Protein AF-A0A6L3X559-F1 (afdb_monomer)

Organism: NCBI:txid158836

Sequence (84 aa):
ATGTLPRSGGLTATLNATYAPGKLTVTAQRDAGWQAPSLFIDGMDDVDFGKPALTVRGDSLVATAPVTDNCCRLYASDAADAGV

InterPro domains:
  IPR059437 Domain of unknown function DUF8393 [PF28432] (6-70)

Secondary structure (DSSP, 8-state):
--PPPPPGGGS-SEEEEEEETTEEEEEEE-TT--SS-------BTTEEEPPPEEEEETTEEEEEEEEEEGGGTTHHHHHHHS--

Nearest PDB structures (foldseek):
  1msv-assembly1_B  TM=6.357E-01  e=1.692E+00  Homo sapiens
  1msv-assembly1_A  TM=5.486E-01  e=1.792E+00  Homo sapiens
  3epa-assembly1_A  TM=5.148E-01  e=2.827E+00  Homo sapiens
  6rcu-assembly1_E  TM=3.236E-01  e=5.934E+00  Homo sapiens
  3gbm-assembly2_M  TM=2.520E-01  e=5.934E+00  Homo sapiens

Radius of gyration: 18.52 Å; Cα contacts (8 Å, |Δi|>4): 122; chains: 1; bounding box: 49×20×55 Å

Foldseek 3Di:
DDDDDPDPLVDFPDWDWDDDQFKIKIKTFGQQFDDDDDDDDDDDPQKDWAHWDWDGDGRIIIIMTTIDRNVCVVVVVVVVVVPD

Solvent-accessible surface area (backbone atoms only — not comparable to full-atom values): 5294 Å² total; per-residue (Å²): 138,86,79,80,77,71,59,80,78,70,49,64,78,41,77,48,77,46,78,51,96,53,31,41,39,35,42,38,34,22,95,79,44,70,88,81,86,83,87,85,77,83,83,52,88,56,44,46,75,46,81,67,48,77,47,79,59,64,37,38,36,42,35,42,22,46,39,43,75,49,74,58,67,67,57,58,56,56,66,64,67,73,77,124

Mean predicted aligned error: 10.81 Å

Structure (mmCIF, N/CA/C/O backbone):
data_AF-A0A6L3X559-F1
#
_entry.id   AF-A0A6L3X559-F1
#
loop_
_atom_site.group_PDB
_atom_site.id
_atom_site.type_symbol
_atom_site.label_atom_id
_atom_site.label_alt_id
_atom_site.label_comp_id
_atom_site.label_asym_id
_atom_site.label_entity_id
_atom_site.label_seq_id
_atom_site.pdbx_PDB_ins_code
_atom_site.Cartn_x
_atom_site.Cartn_y
_atom_site.Cartn_z
_atom_site.occupancy
_atom_site.B_iso_or_equiv
_atom_site.auth_seq_id
_atom_site.auth_comp_id
_atom_site.auth_asym_id
_atom_site.auth_atom_id
_atom_site.pdbx_PDB_model_num
ATOM 1 N N . ALA A 1 1 ? -29.853 1.236 -10.421 1.00 39.91 1 ALA A N 1
ATOM 2 C CA . ALA A 1 1 ? -29.688 0.728 -9.045 1.00 39.91 1 ALA A CA 1
ATOM 3 C C . ALA A 1 1 ? -28.914 1.767 -8.248 1.00 39.91 1 ALA A C 1
ATOM 5 O O . ALA A 1 1 ? -27.942 2.292 -8.774 1.00 39.91 1 ALA A O 1
ATOM 6 N N . THR A 1 2 ? -29.361 2.097 -7.039 1.00 44.84 2 THR A N 1
ATOM 7 C CA . THR A 1 2 ? -28.755 3.134 -6.189 1.00 44.84 2 THR A CA 1
ATOM 8 C C . THR A 1 2 ? -28.016 2.431 -5.053 1.00 44.84 2 THR A C 1
ATOM 10 O O . THR A 1 2 ? -28.643 1.713 -4.279 1.00 44.84 2 THR A O 1
ATOM 13 N N . GLY A 1 3 ? -26.691 2.563 -4.989 1.00 42.31 3 GLY A N 1
ATOM 14 C CA . GLY A 1 3 ? -25.882 1.995 -3.909 1.00 42.31 3 GLY A CA 1
ATOM 15 C C . GLY A 1 3 ? -25.893 2.911 -2.689 1.00 42.31 3 GLY A C 1
ATOM 16 O O . GLY A 1 3 ? -25.645 4.108 -2.814 1.00 42.31 3 GLY A O 1
ATOM 17 N N . THR A 1 4 ? -26.189 2.365 -1.511 1.00 49.72 4 THR A N 1
ATOM 18 C CA . THR A 1 4 ? -26.083 3.084 -0.237 1.00 49.72 4 THR A CA 1
ATOM 19 C C . THR A 1 4 ? -24.632 3.503 -0.010 1.00 49.72 4 THR A C 1
ATOM 21 O O . THR A 1 4 ? -23.754 2.646 0.088 1.00 49.72 4 THR A O 1
ATOM 24 N N . LEU A 1 5 ? -24.380 4.811 0.091 1.00 50.91 5 LEU A N 1
ATOM 25 C CA . LEU A 1 5 ? -23.092 5.340 0.540 1.00 50.91 5 LEU A CA 1
ATOM 26 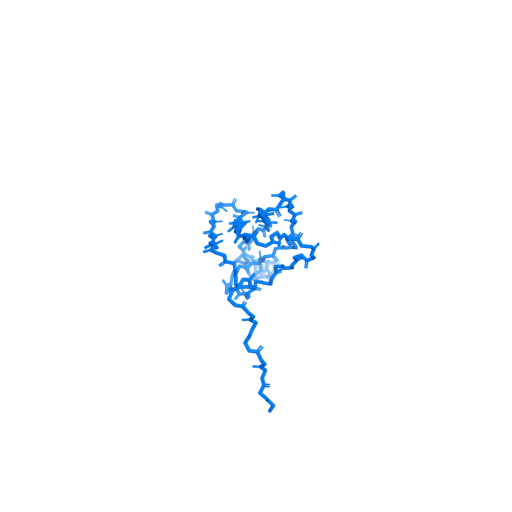C C . LEU A 1 5 ? -22.752 4.713 1.907 1.00 50.91 5 LEU A C 1
ATOM 28 O O . LEU A 1 5 ? -23.590 4.764 2.815 1.00 50.91 5 LEU A O 1
ATOM 32 N N . PRO A 1 6 ? -21.571 4.088 2.076 1.00 55.06 6 PRO A N 1
ATOM 33 C CA . PRO A 1 6 ? -21.174 3.525 3.359 1.00 55.06 6 PRO A CA 1
ATOM 34 C C . PRO A 1 6 ? -21.227 4.601 4.447 1.00 55.06 6 PRO A C 1
ATOM 36 O O . PRO A 1 6 ? -20.978 5.777 4.181 1.00 55.06 6 PRO A O 1
ATOM 39 N N . ARG A 1 7 ? -21.537 4.195 5.687 1.00 58.53 7 ARG A N 1
ATOM 40 C CA . ARG A 1 7 ? -21.505 5.093 6.858 1.00 58.53 7 ARG A CA 1
ATOM 41 C C . ARG A 1 7 ? -20.179 5.864 6.867 1.00 58.53 7 ARG A C 1
ATOM 43 O O . ARG A 1 7 ? -19.166 5.291 6.488 1.00 58.53 7 ARG A O 1
ATOM 50 N N . SER A 1 8 ? -20.154 7.105 7.346 1.00 51.84 8 SER A N 1
ATOM 51 C CA . SER A 1 8 ? -18.947 7.954 7.377 1.00 51.84 8 SER A CA 1
ATOM 52 C C . SER A 1 8 ? -17.699 7.277 7.983 1.00 51.84 8 SER A C 1
ATOM 54 O O . SER A 1 8 ? -16.602 7.518 7.502 1.00 51.84 8 SER A O 1
ATOM 56 N N . GLY A 1 9 ? -17.847 6.349 8.944 1.00 49.84 9 GLY A N 1
ATOM 57 C CA . GLY A 1 9 ? -16.746 5.512 9.483 1.00 49.84 9 GLY A CA 1
ATOM 58 C C . GLY A 1 9 ? -16.297 4.325 8.600 1.00 49.84 9 GLY A C 1
ATOM 59 O O . GLY A 1 9 ? -15.466 3.499 8.986 1.00 49.84 9 GLY A O 1
ATOM 60 N N . GLY A 1 10 ? -16.898 4.170 7.426 1.00 50.69 10 GLY A N 1
ATOM 61 C CA . GLY A 1 10 ? -16.465 3.283 6.348 1.00 50.69 10 GLY A CA 1
ATOM 62 C C . GLY A 1 10 ? -15.465 3.952 5.408 1.00 50.69 10 GLY A C 1
ATOM 63 O O . GLY A 1 10 ? -14.769 3.243 4.688 1.00 50.69 10 GLY A O 1
ATOM 64 N N . LEU A 1 11 ? -15.367 5.285 5.445 1.00 63.38 11 LEU A N 1
ATOM 65 C CA . LEU A 1 11 ? -14.322 6.023 4.756 1.00 63.38 11 LEU A CA 1
ATOM 66 C C . LEU A 1 11 ? -13.030 5.936 5.569 1.00 63.38 11 LEU A C 1
ATOM 68 O O . LEU A 1 11 ? -13.031 6.041 6.795 1.00 63.38 11 LEU A O 1
ATOM 72 N N . THR A 1 12 ? -11.922 5.722 4.876 1.00 61.94 12 THR A N 1
ATOM 73 C CA . THR A 1 12 ? -10.590 5.869 5.453 1.00 61.94 12 THR A CA 1
ATOM 74 C C . THR A 1 12 ? -10.428 7.319 5.923 1.00 61.94 12 THR A C 1
ATOM 76 O O . THR A 1 12 ? -10.613 8.236 5.127 1.00 61.94 12 THR A O 1
ATOM 79 N N . ALA A 1 13 ? -10.105 7.528 7.201 1.00 71.88 13 ALA A N 1
ATOM 80 C CA . ALA A 1 13 ? -9.912 8.857 7.785 1.00 71.88 13 ALA A CA 1
ATOM 81 C C . ALA A 1 13 ? -8.746 9.596 7.112 1.00 71.88 13 ALA A C 1
ATOM 83 O O . ALA A 1 13 ? -8.835 10.791 6.837 1.00 71.88 13 ALA A O 1
ATOM 84 N N . THR A 1 14 ? -7.689 8.852 6.775 1.00 81.69 14 THR A N 1
ATOM 85 C CA . THR A 1 14 ? -6.532 9.372 6.041 1.00 81.69 14 THR A CA 1
ATOM 86 C C . THR A 1 14 ? -6.018 8.328 5.064 1.00 81.69 14 THR A C 1
ATOM 88 O O . THR A 1 14 ? -5.757 7.199 5.473 1.00 81.69 14 THR A O 1
ATOM 91 N N . LEU A 1 15 ? -5.804 8.705 3.805 1.00 88.44 15 LEU A N 1
ATOM 92 C CA . LEU A 1 15 ? -5.177 7.866 2.784 1.00 88.44 15 LEU A CA 1
ATOM 93 C C . LEU A 1 15 ? -4.013 8.632 2.154 1.00 88.44 15 LEU A C 1
ATOM 95 O O . LEU A 1 15 ? -4.212 9.724 1.629 1.00 88.44 15 LEU A O 1
ATOM 99 N N . ASN A 1 16 ? -2.815 8.057 2.190 1.00 90.94 16 ASN A N 1
ATOM 100 C CA . ASN A 1 16 ? -1.638 8.599 1.519 1.00 90.94 16 ASN A CA 1
ATOM 101 C C . ASN A 1 16 ? -1.027 7.538 0.613 1.00 90.94 16 ASN A C 1
ATOM 103 O O . ASN A 1 16 ? -0.987 6.359 0.965 1.00 90.94 16 ASN A O 1
ATOM 107 N N . ALA A 1 17 ? -0.489 7.974 -0.518 1.00 92.44 17 ALA A N 1
ATOM 108 C CA . ALA A 1 17 ? 0.286 7.143 -1.420 1.00 92.44 17 ALA A CA 1
ATOM 109 C C . ALA A 1 17 ? 1.619 7.833 -1.701 1.00 92.44 17 ALA A C 1
ATOM 111 O O . ALA A 1 17 ? 1.659 9.024 -2.006 1.00 92.44 17 ALA A O 1
ATOM 112 N N . THR A 1 18 ? 2.710 7.087 -1.589 1.00 92.62 18 THR A N 1
ATOM 113 C CA . THR A 1 18 ? 4.048 7.555 -1.932 1.00 92.62 18 THR A CA 1
ATOM 114 C C . THR A 1 18 ? 4.684 6.607 -2.927 1.00 92.62 18 THR A C 1
ATOM 116 O O . THR A 1 18 ? 4.596 5.382 -2.810 1.00 92.62 18 THR A O 1
ATOM 119 N N . TYR A 1 19 ? 5.338 7.200 -3.916 1.00 87.25 19 TYR A N 1
ATOM 120 C CA . TYR A 1 19 ? 6.114 6.482 -4.906 1.00 87.25 19 TYR A CA 1
ATOM 121 C C . TYR A 1 19 ? 7.602 6.683 -4.635 1.00 87.25 19 TYR A C 1
ATOM 123 O O . TYR A 1 19 ? 8.061 7.798 -4.390 1.00 87.25 19 TYR A O 1
ATOM 131 N N . ALA A 1 20 ? 8.344 5.587 -4.681 1.00 89.31 20 ALA A N 1
ATOM 132 C CA . ALA A 1 20 ? 9.794 5.560 -4.757 1.00 89.31 20 ALA A CA 1
ATOM 133 C C . ALA A 1 20 ? 10.182 4.572 -5.869 1.00 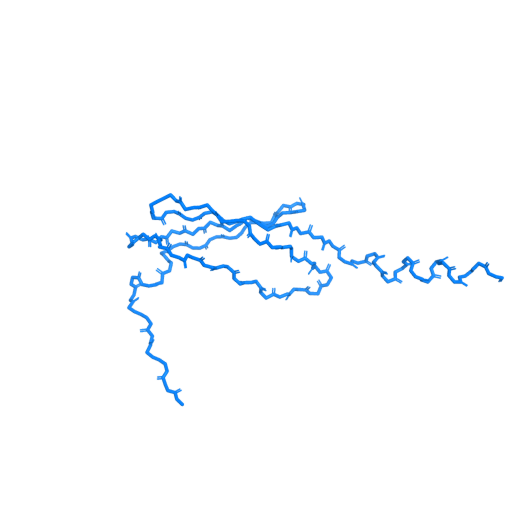89.31 20 ALA A C 1
ATOM 135 O O . ALA A 1 20 ? 9.367 3.705 -6.195 1.00 89.31 20 ALA A O 1
ATOM 136 N N . PRO A 1 21 ? 11.398 4.652 -6.438 1.00 89.75 21 PRO A N 1
ATOM 137 C CA . PRO A 1 21 ? 11.821 3.736 -7.493 1.00 89.75 21 PRO A CA 1
ATOM 138 C C . PRO A 1 21 ? 11.512 2.275 -7.144 1.00 89.75 21 PRO A C 1
ATOM 140 O O . PRO A 1 21 ? 11.930 1.771 -6.098 1.00 89.75 21 PRO A O 1
ATOM 143 N N . GLY A 1 22 ? 10.725 1.622 -7.998 1.00 92.00 22 GLY A N 1
ATOM 144 C CA . GLY A 1 22 ? 10.349 0.220 -7.848 1.00 92.00 22 GLY A CA 1
ATOM 145 C C . GLY A 1 22 ? 9.260 -0.087 -6.813 1.00 92.00 22 GLY A C 1
AT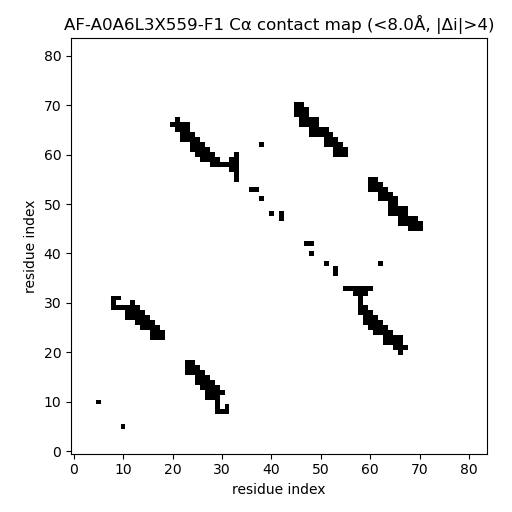OM 146 O O . GLY A 1 22 ? 8.960 -1.263 -6.592 1.00 92.00 22 GLY A O 1
ATOM 147 N N . LYS A 1 23 ? 8.677 0.913 -6.134 1.00 95.00 23 LYS A N 1
ATOM 148 C CA . LYS A 1 23 ? 7.743 0.669 -5.0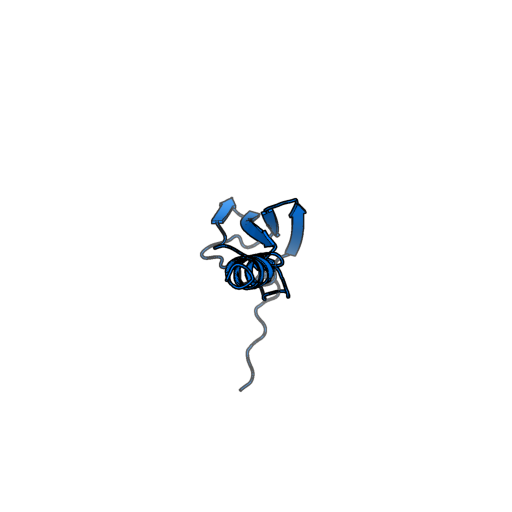26 1.00 95.00 23 LYS A CA 1
ATOM 149 C C . LYS A 1 23 ? 6.705 1.773 -4.831 1.00 95.00 23 LYS A C 1
ATOM 151 O O . LYS A 1 23 ? 7.029 2.916 -4.513 1.00 95.00 23 LYS A O 1
ATOM 156 N N . LEU A 1 24 ? 5.440 1.368 -4.843 1.00 94.50 24 LEU A N 1
ATOM 157 C CA . LEU A 1 24 ? 4.319 2.132 -4.312 1.00 94.50 24 LEU A CA 1
ATOM 158 C C . LEU A 1 24 ? 4.103 1.742 -2.848 1.00 94.50 24 LEU A C 1
ATOM 160 O O . LEU A 1 24 ? 4.026 0.557 -2.522 1.00 94.50 24 LEU A O 1
ATOM 164 N N . THR A 1 25 ? 3.984 2.729 -1.966 1.00 96.62 25 THR A N 1
ATOM 165 C CA . THR A 1 25 ? 3.566 2.534 -0.573 1.00 96.62 25 THR A CA 1
ATOM 166 C C . THR A 1 25 ? 2.286 3.315 -0.322 1.00 96.62 25 THR A C 1
ATOM 168 O O . THR A 1 25 ? 2.243 4.521 -0.531 1.00 96.62 25 THR A O 1
ATOM 171 N N . VAL A 1 26 ? 1.248 2.637 0.151 1.00 95.50 26 VAL A N 1
ATOM 172 C CA . VAL A 1 26 ? -0.022 3.237 0.558 1.00 95.50 26 VAL A CA 1
ATOM 173 C C . VAL A 1 26 ? -0.151 3.103 2.068 1.00 95.50 26 VAL A C 1
ATOM 175 O O . VAL A 1 26 ? 0.000 2.007 2.610 1.00 95.50 26 VAL A O 1
ATOM 178 N N . THR A 1 27 ? -0.436 4.205 2.752 1.00 95.56 27 THR A N 1
ATOM 179 C CA . THR A 1 27 ? -0.775 4.206 4.176 1.00 95.56 27 THR A CA 1
ATOM 180 C C . THR A 1 27 ? -2.197 4.696 4.360 1.00 95.56 27 THR A C 1
ATOM 182 O O . THR A 1 27 ? -2.625 5.677 3.752 1.00 95.56 27 THR A O 1
ATOM 185 N N . ALA A 1 28 ? -2.949 3.981 5.186 1.00 93.62 28 ALA A N 1
ATOM 186 C CA . ALA A 1 28 ? -4.353 4.254 5.409 1.00 93.62 28 ALA A CA 1
ATOM 187 C C . ALA A 1 28 ? -4.679 4.152 6.900 1.00 93.62 28 ALA A C 1
ATOM 189 O O . ALA A 1 28 ? -4.190 3.255 7.591 1.00 93.62 28 ALA A O 1
ATOM 190 N N . GLN A 1 29 ? -5.508 5.073 7.383 1.00 93.62 29 GLN A N 1
ATOM 191 C CA . GLN A 1 29 ? -6.018 5.079 8.748 1.00 93.62 29 GLN A CA 1
ATOM 192 C C . GLN A 1 29 ? -7.535 4.964 8.772 1.00 93.62 29 GLN A C 1
ATOM 194 O O . GLN A 1 29 ? -8.232 5.629 8.005 1.00 93.62 29 GLN A O 1
ATOM 199 N N . ARG A 1 30 ? -8.052 4.104 9.646 1.00 90.19 30 ARG A N 1
ATOM 200 C CA . ARG A 1 30 ? -9.487 3.906 9.829 1.00 90.19 30 ARG A CA 1
ATOM 201 C C . ARG A 1 30 ? -9.784 3.668 11.300 1.00 90.19 30 ARG A C 1
ATOM 203 O O . ARG A 1 30 ? -9.565 2.567 11.791 1.00 90.19 30 ARG A O 1
ATOM 210 N N . ASP A 1 31 ? -10.393 4.655 11.950 1.00 86.94 31 ASP A N 1
ATOM 211 C CA . ASP A 1 31 ? -10.699 4.645 13.391 1.00 86.94 31 ASP A CA 1
ATOM 212 C C . ASP A 1 31 ? -11.502 3.414 13.845 1.00 86.94 31 ASP A C 1
ATOM 214 O O . ASP A 1 31 ? -11.360 2.935 14.966 1.00 86.94 31 ASP A O 1
ATOM 218 N N . ALA A 1 32 ? -12.339 2.859 12.963 1.00 87.12 32 ALA A N 1
ATOM 219 C CA . ALA A 1 32 ? -13.114 1.645 13.229 1.00 87.12 32 ALA A CA 1
ATOM 220 C C . ALA A 1 32 ? -12.300 0.333 13.124 1.00 87.12 32 ALA A C 1
ATOM 222 O O . ALA A 1 32 ? -12.867 -0.751 13.276 1.00 87.12 32 ALA A O 1
ATOM 223 N N . GLY A 1 33 ? -11.002 0.410 12.820 1.00 89.19 33 GLY A N 1
ATOM 224 C CA . GLY A 1 33 ? -10.130 -0.734 12.571 1.00 89.19 33 GLY A CA 1
ATOM 225 C C . GLY A 1 33 ? -10.263 -1.336 11.169 1.00 89.19 33 GLY A C 1
ATOM 226 O O . GLY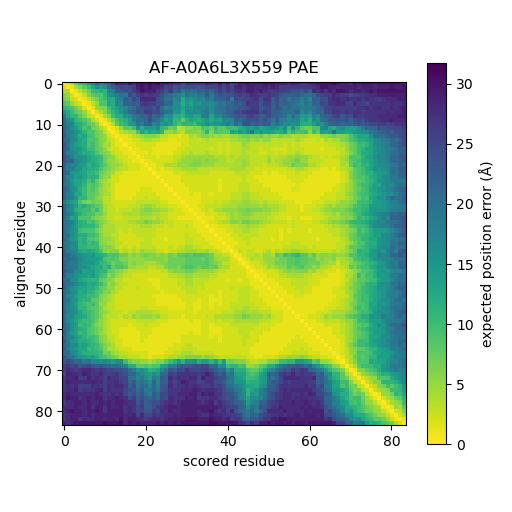 A 1 33 ? -11.213 -1.071 10.420 1.00 89.19 33 GLY A O 1
ATOM 227 N N . TRP A 1 34 ? -9.316 -2.205 10.817 1.00 90.38 34 TRP A N 1
ATOM 228 C CA . TRP A 1 34 ? -9.358 -3.022 9.598 1.00 90.38 34 TRP A CA 1
ATOM 229 C C . TRP A 1 34 ? -9.721 -4.475 9.911 1.00 90.38 34 TRP A C 1
ATOM 231 O O . TRP A 1 34 ? -9.279 -5.030 10.913 1.00 90.38 34 TRP A O 1
ATOM 241 N N . GLN A 1 35 ? -10.501 -5.108 9.032 1.00 86.75 35 GLN A N 1
ATOM 242 C CA . GLN A 1 35 ? -10.837 -6.536 9.146 1.00 86.75 35 GLN A CA 1
ATOM 243 C C . GLN A 1 35 ? -10.370 -7.329 7.924 1.00 86.75 35 GLN A C 1
ATOM 245 O O . GLN A 1 35 ? -9.553 -8.231 8.053 1.00 86.75 35 GLN A O 1
ATOM 250 N N . ALA A 1 36 ? -10.842 -6.962 6.733 1.00 88.44 36 ALA A N 1
ATOM 251 C CA . ALA A 1 36 ? -10.469 -7.613 5.478 1.00 88.44 36 ALA A CA 1
ATOM 252 C C . ALA A 1 36 ? -10.204 -6.556 4.392 1.00 88.44 36 ALA A C 1
ATOM 254 O O . ALA A 1 36 ? -11.037 -6.361 3.506 1.00 88.44 36 ALA A O 1
ATOM 255 N N . PRO A 1 37 ? -9.098 -5.793 4.490 1.00 91.12 37 PRO A N 1
ATOM 256 C CA . PRO A 1 37 ? -8.787 -4.772 3.501 1.00 91.12 37 PRO A CA 1
ATOM 257 C C . PRO A 1 37 ? -8.418 -5.388 2.152 1.00 91.12 37 PRO A C 1
ATOM 259 O O . PRO A 1 37 ? -7.894 -6.497 2.058 1.00 91.12 37 PRO A O 1
ATOM 262 N N . SER A 1 38 ? -8.650 -4.625 1.093 1.00 90.38 38 SER A N 1
ATOM 263 C CA . SER A 1 38 ? -8.155 -4.902 -0.252 1.00 90.38 38 SER A CA 1
ATOM 264 C C . SER A 1 38 ? -7.731 -3.584 -0.886 1.00 90.38 38 SER A C 1
ATOM 266 O O . SER A 1 38 ? -8.331 -2.548 -0.604 1.00 90.38 38 SER A O 1
ATOM 268 N N . LEU A 1 39 ? -6.684 -3.624 -1.709 1.00 89.12 39 LEU A N 1
ATOM 269 C CA . LEU A 1 39 ? -6.198 -2.472 -2.459 1.00 89.12 39 LEU A CA 1
ATOM 270 C C . LEU A 1 39 ? -6.358 -2.764 -3.947 1.00 89.12 39 LEU A C 1
ATOM 272 O O . LEU A 1 39 ? -5.819 -3.752 -4.444 1.00 89.12 39 LEU A O 1
ATOM 276 N N . PHE A 1 40 ? -7.082 -1.885 -4.627 1.00 86.88 40 PHE A N 1
ATOM 277 C CA . PHE A 1 40 ? -7.217 -1.871 -6.075 1.00 86.88 40 PHE A CA 1
ATOM 278 C C . PHE A 1 40 ? -6.504 -0.622 -6.582 1.00 86.88 40 PHE A C 1
ATOM 280 O O . PHE A 1 40 ? -6.638 0.447 -5.987 1.00 86.88 40 PHE A O 1
ATOM 287 N N . ILE A 1 41 ? -5.696 -0.789 -7.623 1.00 85.50 41 ILE A N 1
ATOM 288 C CA . ILE A 1 41 ? -4.925 0.283 -8.247 1.00 85.50 41 ILE A CA 1
ATOM 289 C C . ILE A 1 41 ? -5.366 0.304 -9.699 1.00 85.50 41 ILE A C 1
ATOM 291 O O . ILE A 1 41 ? -5.268 -0.719 -10.381 1.00 85.50 41 ILE A O 1
ATOM 295 N N . ASP A 1 42 ? -5.864 1.449 -10.146 1.00 85.00 42 ASP A N 1
ATOM 296 C CA . ASP A 1 42 ? -6.094 1.662 -11.566 1.00 85.00 42 ASP A CA 1
ATOM 297 C C . ASP A 1 42 ? -4.734 1.753 -12.260 1.00 85.00 42 ASP A C 1
ATOM 299 O O . ASP A 1 42 ? -3.817 2.423 -11.775 1.00 85.00 42 ASP A O 1
ATOM 303 N N . GLY A 1 43 ? -4.588 1.025 -13.366 1.00 79.94 43 GLY A N 1
ATOM 304 C CA . GLY A 1 43 ? -3.358 1.038 -14.149 1.00 79.94 43 GLY A CA 1
ATOM 305 C C . GLY A 1 43 ? -3.017 2.449 -14.632 1.00 79.94 43 GLY A C 1
ATOM 306 O O . GLY A 1 43 ? -3.901 3.280 -14.842 1.00 79.94 43 GLY A O 1
ATOM 307 N N . MET A 1 44 ? -1.726 2.703 -14.817 1.00 82.50 44 MET A N 1
ATOM 308 C CA . MET A 1 44 ? -1.219 3.896 -15.491 1.00 82.50 44 MET A CA 1
ATOM 309 C C . MET A 1 44 ? -0.440 3.449 -16.725 1.00 82.50 44 MET A C 1
ATOM 311 O O . MET A 1 44 ? 0.138 2.361 -16.723 1.00 82.50 44 MET A O 1
ATOM 315 N N . ASP A 1 45 ? -0.422 4.280 -17.764 1.00 83.25 45 ASP A N 1
ATOM 316 C CA . ASP A 1 45 ? 0.363 3.995 -18.964 1.00 83.25 45 ASP A CA 1
ATOM 317 C C . AS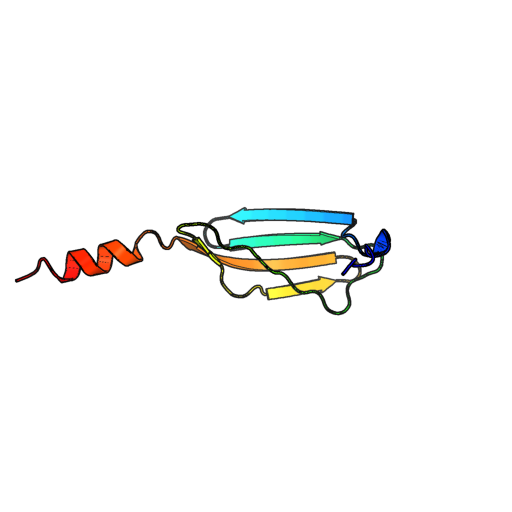P A 1 45 ? 1.848 3.834 -18.603 1.00 83.25 45 ASP A C 1
ATOM 319 O O . ASP A 1 45 ? 2.370 4.538 -17.737 1.00 83.25 45 ASP A O 1
ATOM 323 N N . ASP A 1 46 ? 2.509 2.872 -19.249 1.00 82.12 46 ASP A N 1
ATOM 324 C CA . ASP A 1 46 ? 3.927 2.536 -19.063 1.00 82.12 46 ASP A CA 1
ATOM 325 C C . ASP A 1 46 ? 4.345 2.139 -17.635 1.00 82.12 46 ASP A C 1
ATOM 327 O O . ASP A 1 46 ? 5.541 2.032 -17.355 1.00 82.12 46 ASP A O 1
ATOM 331 N N . VAL A 1 47 ? 3.393 1.852 -16.741 1.00 87.06 47 VAL A N 1
ATOM 332 C CA . VAL A 1 47 ? 3.660 1.423 -15.364 1.00 87.06 47 VAL A CA 1
ATOM 333 C C . VAL A 1 47 ? 2.899 0.144 -15.045 1.00 87.06 47 VAL A C 1
ATOM 335 O O . VAL A 1 47 ? 1.671 0.104 -15.030 1.00 87.06 47 VAL A O 1
ATOM 338 N N . ASP A 1 48 ? 3.643 -0.891 -14.682 1.00 89.12 48 ASP A N 1
ATOM 339 C CA . ASP A 1 48 ? 3.090 -2.138 -14.176 1.00 89.12 48 ASP A CA 1
ATOM 340 C C . ASP A 1 48 ? 3.170 -2.161 -12.644 1.00 89.12 48 ASP A C 1
ATOM 342 O O . ASP A 1 48 ? 4.249 -2.087 -12.045 1.00 89.12 48 ASP A O 1
ATOM 346 N N . PHE A 1 49 ? 2.014 -2.308 -11.993 1.00 91.44 49 PHE A N 1
ATOM 347 C CA . PHE A 1 49 ? 1.920 -2.522 -10.549 1.00 91.44 49 PHE A CA 1
ATOM 348 C C . PHE A 1 49 ? 1.812 -4.015 -10.242 1.00 91.44 49 PHE A C 1
ATOM 350 O O . PHE A 1 49 ? 0.885 -4.702 -10.674 1.00 91.44 49 PHE A O 1
ATOM 357 N N . GLY A 1 50 ? 2.742 -4.527 -9.441 1.00 92.00 50 GLY A N 1
ATOM 358 C CA . GLY A 1 50 ? 2.671 -5.888 -8.927 1.00 92.00 50 GLY A CA 1
ATOM 359 C C . GLY A 1 50 ? 1.600 -6.055 -7.844 1.00 92.00 50 GLY A C 1
ATOM 360 O O . GLY A 1 50 ? 1.032 -5.093 -7.324 1.00 92.00 50 GLY A O 1
ATOM 361 N N . LYS A 1 51 ? 1.356 -7.308 -7.440 1.00 93.62 51 LYS A N 1
ATOM 362 C CA . LYS A 1 51 ? 0.400 -7.633 -6.372 1.00 93.62 51 LYS A CA 1
ATOM 363 C C . LYS A 1 51 ? 0.767 -6.911 -5.058 1.00 93.62 51 LYS A C 1
ATOM 365 O O . LYS A 1 51 ? 1.877 -7.119 -4.561 1.00 93.62 51 LYS A O 1
ATOM 370 N N . PRO A 1 52 ? -0.155 -6.148 -4.441 1.00 94.50 52 PRO A N 1
ATOM 371 C CA . PRO A 1 52 ? 0.106 -5.506 -3.160 1.00 94.50 52 PRO A CA 1
ATOM 372 C C . PRO A 1 52 ? 0.241 -6.514 -2.011 1.00 94.50 52 PRO A C 1
ATOM 374 O O . PRO A 1 52 ? -0.563 -7.440 -1.874 1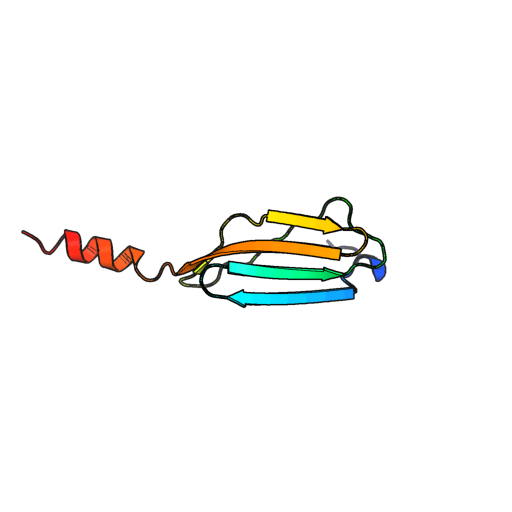.00 94.50 52 PRO A O 1
ATOM 377 N N . ALA A 1 53 ? 1.218 -6.287 -1.138 1.00 96.88 53 ALA A N 1
ATOM 378 C CA . ALA A 1 53 ? 1.301 -6.904 0.181 1.00 96.88 53 ALA A CA 1
ATOM 379 C C . ALA A 1 53 ? 0.692 -5.956 1.221 1.00 96.88 53 ALA A C 1
ATOM 381 O O . ALA A 1 53 ? 1.021 -4.772 1.229 1.00 96.88 53 ALA A O 1
ATOM 382 N N . LEU A 1 54 ? -0.189 -6.465 2.086 1.00 96.75 54 LEU A N 1
ATOM 383 C CA . LEU A 1 54 ? -0.921 -5.669 3.074 1.00 96.75 54 LEU A CA 1
ATOM 384 C C . LEU A 1 54 ? -0.496 -6.055 4.493 1.00 96.75 54 LEU A C 1
ATOM 386 O O . LEU A 1 54 ? -0.411 -7.234 4.827 1.00 96.75 54 L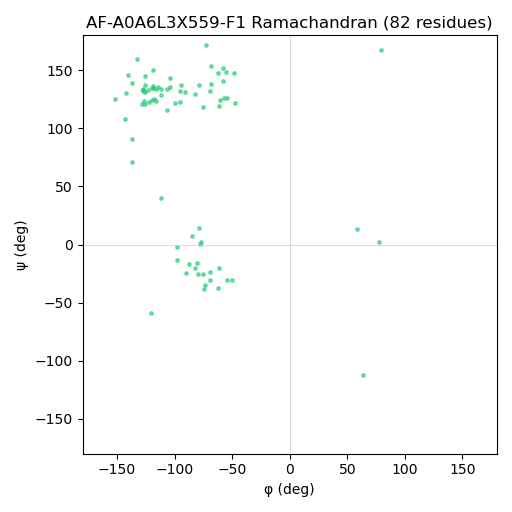EU A O 1
ATOM 390 N N . THR A 1 55 ? -0.277 -5.053 5.341 1.00 97.50 55 THR A N 1
ATOM 391 C CA . THR A 1 55 ? -0.023 -5.207 6.777 1.00 97.50 55 THR A CA 1
ATOM 392 C C . THR A 1 55 ? -1.009 -4.354 7.561 1.00 97.50 55 THR A C 1
ATOM 394 O O . THR A 1 55 ? -1.028 -3.134 7.412 1.00 97.50 55 THR A O 1
ATOM 397 N N . VAL A 1 56 ? -1.797 -4.994 8.423 1.00 96.19 56 VAL A N 1
ATOM 398 C CA . VAL A 1 56 ? -2.756 -4.331 9.317 1.00 96.19 56 VAL A CA 1
ATOM 399 C C . VAL A 1 56 ? -2.208 -4.289 10.739 1.00 96.19 56 VAL A C 1
ATOM 401 O O . VAL A 1 56 ? -1.718 -5.295 11.252 1.00 96.19 56 VAL A O 1
ATOM 404 N N . ARG A 1 57 ? -2.334 -3.132 11.394 1.00 94.94 57 ARG A N 1
ATOM 405 C CA . ARG A 1 57 ? -2.074 -2.933 12.824 1.00 94.94 57 ARG A CA 1
ATOM 406 C C . ARG A 1 57 ? -3.178 -2.063 13.423 1.00 94.94 57 ARG A C 1
ATOM 408 O O . ARG A 1 57 ? -3.069 -0.843 13.422 1.00 94.94 57 ARG A O 1
ATOM 415 N N .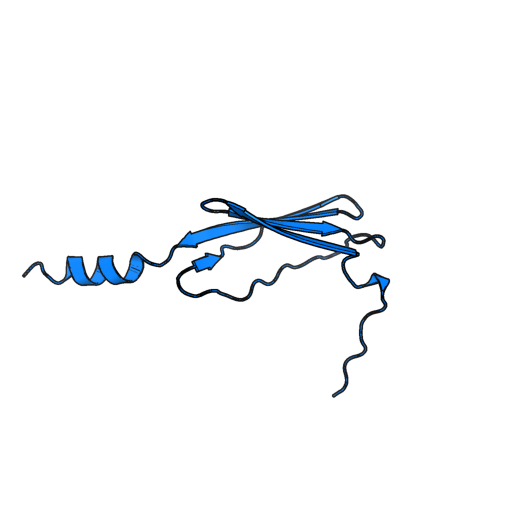 GLY A 1 58 ? -4.235 -2.700 13.926 1.00 92.56 58 GLY A N 1
ATOM 416 C CA . GLY A 1 58 ? -5.382 -2.000 14.511 1.00 92.56 58 GLY A CA 1
ATOM 417 C C . GLY A 1 58 ? -6.115 -1.136 13.482 1.00 92.56 58 GLY A C 1
ATOM 418 O O . GLY A 1 58 ? -6.729 -1.661 12.551 1.00 92.56 58 GLY A O 1
ATOM 419 N N . ASP A 1 59 ? -6.036 0.179 13.663 1.00 93.94 59 ASP A N 1
ATOM 420 C CA . ASP A 1 59 ? -6.588 1.204 12.768 1.00 93.94 59 ASP A CA 1
ATOM 421 C C . ASP A 1 59 ? -5.704 1.493 11.544 1.00 93.94 59 ASP A C 1
ATOM 423 O O . ASP A 1 59 ? -6.177 2.027 10.539 1.00 93.94 59 ASP A O 1
ATOM 427 N N . SER A 1 60 ? -4.441 1.062 11.577 1.00 95.19 60 SER A N 1
ATOM 428 C CA . SER A 1 60 ? -3.459 1.336 10.537 1.00 95.19 60 SER A CA 1
ATOM 429 C C . SER A 1 60 ? -3.373 0.214 9.509 1.00 95.19 60 SER A C 1
ATOM 431 O O . SER A 1 60 ? -3.298 -0.970 9.851 1.00 95.19 60 SER A O 1
ATOM 433 N N . LEU A 1 61 ? -3.302 0.598 8.240 1.00 95.81 61 LEU A N 1
ATOM 434 C CA . LEU A 1 61 ? -2.954 -0.265 7.121 1.00 95.81 61 LEU A CA 1
ATOM 435 C C . LEU A 1 61 ? -1.744 0.321 6.391 1.00 95.81 61 LEU A C 1
ATOM 437 O O . LEU A 1 61 ? -1.721 1.502 6.044 1.00 95.81 61 LEU A O 1
ATOM 441 N N . VAL A 1 62 ? -0.769 -0.537 6.103 1.00 97.44 62 VAL A N 1
ATOM 442 C CA . VAL A 1 62 ? 0.306 -0.268 5.145 1.00 97.44 62 VAL A CA 1
ATOM 443 C C . VAL A 1 62 ? 0.202 -1.292 4.027 1.00 97.44 62 VAL A C 1
ATOM 445 O O . VAL A 1 62 ? 0.214 -2.495 4.288 1.00 97.44 62 VAL A O 1
ATOM 448 N N . ALA A 1 63 ? 0.115 -0.824 2.788 1.00 96.81 63 ALA A N 1
ATOM 449 C CA . ALA A 1 63 ? 0.178 -1.664 1.605 1.00 96.81 63 ALA A CA 1
ATOM 450 C C . ALA A 1 63 ? 1.382 -1.272 0.749 1.00 96.81 63 ALA A C 1
ATOM 452 O O . ALA A 1 63 ? 1.637 -0.090 0.534 1.00 96.81 63 ALA A O 1
ATOM 453 N N . THR A 1 64 ? 2.122 -2.255 0.247 1.00 97.44 64 THR A N 1
ATOM 454 C CA . THR A 1 64 ? 3.236 -2.020 -0.678 1.00 97.44 64 THR A CA 1
ATOM 455 C C . THR A 1 64 ? 3.052 -2.833 -1.942 1.00 97.44 64 THR A C 1
ATOM 457 O O . THR A 1 64 ? 2.830 -4.041 -1.851 1.00 97.44 64 THR A O 1
ATOM 460 N N . ALA A 1 65 ? 3.193 -2.196 -3.098 1.00 95.44 65 ALA A N 1
ATOM 461 C CA . ALA A 1 65 ? 3.181 -2.855 -4.397 1.00 95.44 65 ALA A CA 1
ATOM 462 C C . ALA A 1 65 ? 4.525 -2.616 -5.108 1.00 95.44 65 ALA A C 1
ATOM 464 O O . ALA A 1 65 ? 5.010 -1.478 -5.096 1.00 95.44 65 ALA A O 1
ATOM 465 N N . PRO A 1 66 ? 5.146 -3.652 -5.704 1.00 95.50 66 PRO A N 1
ATOM 466 C CA . PRO A 1 66 ? 6.259 -3.447 -6.619 1.00 95.50 66 PRO A CA 1
ATOM 467 C C . PRO A 1 66 ? 5.782 -2.644 -7.828 1.00 95.50 66 PRO A C 1
ATOM 469 O O . PRO A 1 66 ? 4.631 -2.782 -8.244 1.00 95.50 66 PRO A O 1
ATOM 472 N N . VAL A 1 67 ? 6.671 -1.832 -8.385 1.00 93.12 67 VAL A N 1
ATOM 473 C CA . VAL A 1 67 ? 6.401 -1.037 -9.585 1.00 93.12 67 VAL A CA 1
ATOM 474 C C . VAL A 1 67 ? 7.493 -1.300 -10.602 1.00 93.12 67 VAL A C 1
ATOM 476 O O . VAL A 1 67 ? 8.671 -1.299 -10.250 1.00 93.12 67 VAL A O 1
ATOM 479 N N . THR A 1 68 ? 7.113 -1.533 -11.847 1.00 88.94 68 THR A N 1
ATOM 480 C CA . THR A 1 68 ? 8.052 -1.644 -12.961 1.00 88.94 68 THR A CA 1
ATOM 481 C C . THR A 1 68 ? 7.630 -0.711 -14.078 1.00 88.94 68 THR A C 1
ATOM 483 O O . THR A 1 68 ? 6.464 -0.699 -14.462 1.00 88.94 68 THR A O 1
ATOM 486 N N . ASP A 1 69 ? 8.582 0.047 -14.610 1.00 77.75 69 ASP A N 1
ATOM 487 C CA . ASP A 1 69 ? 8.359 0.865 -15.796 1.00 77.75 69 ASP A CA 1
ATOM 488 C C . ASP A 1 69 ? 8.342 -0.080 -17.011 1.00 77.75 69 ASP A C 1
ATOM 490 O O . ASP A 1 69 ? 9.320 -0.783 -17.283 1.00 77.75 69 ASP A O 1
ATOM 494 N N . ASN A 1 70 ? 7.227 -0.149 -17.734 1.00 63.34 70 ASN A N 1
ATOM 495 C CA . ASN A 1 70 ? 7.070 -1.036 -18.891 1.00 63.34 70 ASN A CA 1
ATOM 496 C C . ASN A 1 70 ? 7.609 -0.414 -20.197 1.00 63.34 70 ASN A C 1
ATOM 498 O O . ASN A 1 70 ? 7.491 -1.000 -21.273 1.00 63.34 70 ASN A O 1
ATOM 502 N N . CYS A 1 71 ? 8.269 0.746 -20.120 1.00 63.91 71 CYS A N 1
ATOM 503 C CA . CYS A 1 71 ? 8.725 1.494 -21.292 1.00 63.91 71 CYS A CA 1
ATOM 504 C C . CYS A 1 71 ? 9.744 0.737 -22.175 1.00 63.91 71 CYS A C 1
ATOM 506 O O . CYS A 1 71 ? 9.873 1.051 -23.355 1.00 63.91 71 CYS A O 1
ATOM 508 N N . CYS A 1 72 ? 10.435 -0.291 -21.661 1.00 55.84 72 CYS A N 1
ATOM 509 C CA . CYS A 1 72 ? 11.451 -1.044 -22.415 1.00 55.84 72 CYS A CA 1
ATOM 510 C C . CYS A 1 72 ? 10.967 -2.363 -23.042 1.00 55.84 72 CYS A C 1
ATOM 512 O O . CYS A 1 72 ? 11.749 -3.016 -23.738 1.00 55.84 72 CYS A O 1
ATOM 514 N N . ARG A 1 73 ? 9.711 -2.786 -22.846 1.00 57.03 73 ARG A N 1
ATOM 515 C CA . ARG A 1 73 ? 9.261 -4.090 -23.371 1.00 57.03 73 ARG A CA 1
ATOM 516 C C . ARG A 1 73 ? 9.024 -4.093 -24.884 1.00 57.03 73 ARG A C 1
ATOM 518 O O . ARG A 1 73 ? 9.164 -5.144 -25.498 1.00 57.03 73 ARG A O 1
ATOM 525 N N . LEU A 1 74 ? 8.729 -2.937 -25.483 1.00 54.78 74 LEU A N 1
ATOM 526 C CA . LEU A 1 74 ? 8.483 -2.813 -26.927 1.00 54.78 74 LEU A CA 1
ATOM 527 C C . LEU A 1 74 ? 9.758 -2.525 -27.744 1.00 54.78 74 LEU A C 1
ATOM 529 O O . LEU A 1 74 ? 9.832 -2.926 -28.901 1.00 54.78 74 LEU A O 1
ATOM 533 N N . TYR A 1 75 ? 10.804 -1.946 -27.141 1.00 52.41 75 TYR A N 1
ATOM 534 C CA . TYR A 1 75 ? 12.091 -1.729 -27.828 1.00 52.41 75 TYR A CA 1
ATOM 535 C C . TYR A 1 75 ? 12.971 -2.984 -27.883 1.00 52.41 75 TYR A C 1
ATOM 537 O O . TYR A 1 75 ? 13.798 -3.123 -28.782 1.00 52.41 75 TYR A O 1
ATOM 545 N N . ALA A 1 76 ? 12.800 -3.916 -26.939 1.00 56.03 76 ALA A N 1
ATOM 546 C CA . ALA A 1 76 ? 13.548 -5.172 -26.942 1.00 56.03 76 ALA A CA 1
ATOM 547 C C . ALA A 1 76 ? 13.132 -6.106 -28.095 1.00 56.03 76 ALA A C 1
ATOM 549 O O . ALA A 1 76 ? 13.964 -6.861 -28.593 1.00 56.03 76 ALA A O 1
ATOM 550 N N . SER A 1 77 ? 11.870 -6.045 -28.534 1.00 55.75 77 SER A N 1
ATOM 551 C CA . SER A 1 77 ? 11.368 -6.815 -29.678 1.00 55.75 77 SER A CA 1
ATOM 552 C C . SER A 1 77 ? 11.843 -6.265 -31.026 1.00 55.75 77 SER A C 1
ATOM 554 O O . SER A 1 77 ? 12.216 -7.061 -31.881 1.00 55.75 77 SER A O 1
ATOM 556 N N . ASP A 1 78 ? 11.926 -4.941 -31.198 1.00 57.03 78 ASP A N 1
ATOM 557 C CA . ASP A 1 78 ? 12.403 -4.338 -32.457 1.00 57.03 78 ASP A CA 1
ATOM 558 C C . ASP A 1 78 ? 13.923 -4.473 -32.638 1.00 57.03 78 ASP A C 1
ATOM 560 O O . ASP A 1 78 ? 14.412 -4.683 -33.747 1.00 57.03 78 ASP A O 1
ATOM 564 N N . ALA A 1 79 ? 14.698 -4.413 -31.550 1.00 56.38 79 ALA A N 1
ATOM 565 C CA . ALA A 1 79 ? 16.147 -4.609 -31.617 1.00 56.38 79 ALA A CA 1
ATOM 566 C C . ALA A 1 79 ? 16.547 -6.061 -31.948 1.00 56.38 79 ALA A C 1
ATOM 568 O O . ALA A 1 79 ? 17.645 -6.290 -32.452 1.00 56.38 79 ALA A O 1
ATOM 569 N N . ALA A 1 80 ? 15.674 -7.036 -31.669 1.00 59.16 80 ALA A N 1
ATOM 570 C CA . ALA A 1 80 ? 15.927 -8.448 -31.949 1.00 59.16 80 ALA A CA 1
ATOM 571 C C . ALA A 1 80 ? 15.626 -8.849 -33.406 1.00 59.16 80 ALA A C 1
ATOM 573 O O . ALA A 1 80 ? 16.171 -9.852 -33.862 1.00 59.16 80 ALA A O 1
ATOM 574 N N . ASP A 1 81 ? 14.810 -8.075 -34.135 1.00 55.69 81 ASP A N 1
ATOM 575 C CA . ASP A 1 81 ? 14.417 -8.369 -35.527 1.00 55.69 81 ASP A CA 1
ATOM 576 C C . ASP A 1 81 ? 15.262 -7.601 -36.570 1.00 55.69 81 ASP A C 1
ATOM 578 O O . ASP A 1 81 ? 15.308 -7.952 -37.744 1.00 55.69 81 ASP A O 1
ATOM 582 N N . ALA A 1 82 ? 16.027 -6.587 -36.147 1.00 57.84 82 ALA A N 1
ATOM 583 C CA . ALA A 1 82 ? 16.945 -5.833 -37.014 1.00 57.84 82 ALA A CA 1
ATOM 584 C C . ALA A 1 82 ? 18.283 -6.559 -37.311 1.00 57.84 82 ALA A C 1
ATOM 586 O O . ALA A 1 82 ? 19.244 -5.936 -37.763 1.00 57.84 82 ALA A O 1
ATOM 587 N N . GLY A 1 83 ? 18.365 -7.860 -37.019 1.00 56.16 83 GLY A N 1
ATOM 588 C CA . GLY A 1 83 ? 19.571 -8.687 -37.106 1.00 56.16 83 GLY A CA 1
ATOM 589 C C . GLY A 1 83 ? 19.551 -9.762 -38.199 1.00 56.16 83 GLY A C 1
ATOM 590 O O . GLY A 1 83 ? 20.034 -10.864 -37.936 1.00 56.16 83 GLY A O 1
ATOM 591 N N . VAL A 1 84 ? 19.013 -9.467 -39.392 1.00 47.94 84 VAL A N 1
ATOM 592 C CA . VAL A 1 84 ? 19.132 -10.317 -40.600 1.00 47.94 84 VAL A CA 1
ATOM 593 C C . VAL A 1 84 ? 19.793 -9.552 -41.738 1.00 47.94 84 VAL A C 1
ATOM 595 O O . VAL A 1 84 ? 19.331 -8.431 -42.042 1.00 47.94 84 VAL A O 1
#

pLDDT: mean 78.97, std 17.82, range [39.91, 97.5]